Protein AF-A0A7J9HQ04-F1 (afdb_monomer_lite)

Foldseek 3Di:
DPQPADDDDDPDVPVVQQDWDKADPDPPDIDTDGHCSHDPVRVVVVVVCCVPPPPDDQDFDADPNDTDPD

Structure (mmCIF, N/CA/C/O backbone):
data_AF-A0A7J9HQ04-F1
#
_entry.id   AF-A0A7J9HQ04-F1
#
loop_
_atom_site.group_PDB
_atom_site.id
_atom_site.type_symbol
_atom_site.label_atom_id
_atom_site.label_alt_id
_atom_site.label_comp_id
_atom_site.label_asym_id
_atom_site.label_entity_id
_atom_site.label_seq_id
_atom_site.pdbx_PDB_ins_code
_atom_site.Cartn_x
_atom_site.Cartn_y
_atom_site.Cartn_z
_atom_site.occupancy
_atom_site.B_iso_or_equiv
_atom_site.auth_seq_id
_atom_site.auth_comp_id
_atom_site.auth_asym_id
_atom_site.auth_atom_id
_atom_site.pdbx_PDB_model_num
ATOM 1 N N . MET A 1 1 ? -8.986 -17.167 -4.209 1.00 48.41 1 MET A N 1
ATOM 2 C CA . MET A 1 1 ? -8.448 -16.117 -5.099 1.00 48.41 1 MET A CA 1
ATOM 3 C C . MET A 1 1 ? -7.232 -16.675 -5.822 1.00 48.41 1 MET A C 1
ATOM 5 O O . MET A 1 1 ? -6.187 -16.850 -5.213 1.00 48.41 1 MET A O 1
ATOM 9 N N . ASN A 1 2 ? -7.408 -17.089 -7.078 1.00 45.69 2 ASN A N 1
ATOM 10 C CA . ASN A 1 2 ? -6.315 -17.607 -7.897 1.00 45.69 2 ASN A CA 1
ATOM 11 C C . ASN A 1 2 ? -5.607 -16.399 -8.521 1.00 45.69 2 ASN A C 1
ATOM 13 O O . ASN A 1 2 ? -6.177 -15.757 -9.398 1.00 45.69 2 ASN A O 1
ATOM 17 N N . LEU A 1 3 ? -4.405 -16.061 -8.046 1.00 53.56 3 LEU A N 1
ATOM 18 C CA . LEU A 1 3 ? -3.646 -14.866 -8.447 1.00 53.56 3 LEU A CA 1
ATOM 19 C C . LEU A 1 3 ? -3.021 -15.003 -9.849 1.00 53.56 3 LEU A C 1
ATOM 21 O O . LEU A 1 3 ? -1.900 -14.555 -10.088 1.00 53.56 3 LEU A O 1
ATOM 25 N N . MET A 1 4 ? -3.708 -15.672 -10.781 1.00 50.22 4 MET A N 1
ATOM 26 C CA . MET A 1 4 ? -3.234 -15.752 -12.155 1.00 50.22 4 MET A CA 1
ATOM 27 C C . MET A 1 4 ? -3.079 -14.329 -12.686 1.00 50.22 4 MET A C 1
ATOM 29 O O . MET A 1 4 ? -4.056 -13.594 -12.819 1.00 50.22 4 MET A O 1
ATOM 33 N N . LEU A 1 5 ? -1.826 -13.961 -12.957 1.00 58.81 5 LEU A N 1
ATOM 34 C CA . LEU A 1 5 ? -1.404 -12.696 -13.543 1.00 58.81 5 LEU A CA 1
ATOM 3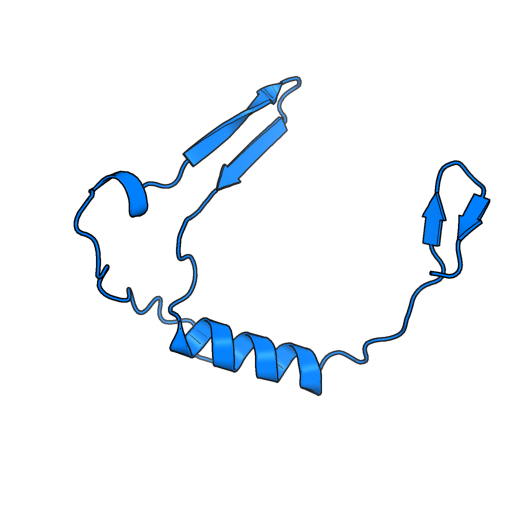5 C C . LEU A 1 5 ? -1.977 -12.601 -14.963 1.00 58.81 5 LEU A C 1
ATOM 37 O O . LEU A 1 5 ? -1.291 -12.860 -15.950 1.00 58.81 5 LEU A O 1
ATOM 41 N N . LYS A 1 6 ? -3.267 -12.284 -15.085 1.00 54.88 6 LYS A N 1
ATOM 42 C CA . LYS A 1 6 ? -3.873 -11.956 -16.371 1.00 54.88 6 LYS A CA 1
ATOM 43 C C . LYS A 1 6 ? -3.293 -10.618 -16.819 1.00 54.88 6 LYS A C 1
ATOM 45 O O . LYS A 1 6 ? -3.521 -9.578 -16.214 1.00 54.88 6 LYS A O 1
ATOM 50 N N . ALA A 1 7 ? -2.482 -10.634 -17.868 1.00 58.16 7 ALA A N 1
ATOM 51 C CA . ALA A 1 7 ? -1.966 -9.402 -18.438 1.00 58.16 7 ALA A CA 1
ATOM 52 C C . ALA A 1 7 ? -3.073 -8.733 -19.263 1.00 58.16 7 ALA A C 1
ATOM 54 O O . ALA A 1 7 ? -3.482 -9.268 -20.293 1.00 58.16 7 ALA A O 1
ATOM 55 N N . ASN A 1 8 ? -3.541 -7.554 -18.844 1.00 61.66 8 ASN A N 1
ATOM 56 C CA . ASN A 1 8 ? -4.486 -6.790 -19.656 1.00 61.66 8 ASN A CA 1
ATOM 57 C C . ASN A 1 8 ? -3.776 -6.107 -20.839 1.00 61.66 8 ASN A C 1
ATOM 59 O O . ASN A 1 8 ? -2.707 -5.500 -20.654 1.00 61.66 8 ASN A O 1
ATOM 63 N N . PRO A 1 9 ? -4.355 -6.170 -22.054 1.00 59.06 9 PRO A N 1
ATOM 64 C CA . PRO A 1 9 ? -3.793 -5.512 -23.224 1.00 59.06 9 PRO A CA 1
ATOM 65 C C . PRO A 1 9 ? -3.753 -3.992 -23.015 1.00 59.06 9 PRO A C 1
ATOM 67 O O . PRO A 1 9 ? -4.660 -3.394 -22.442 1.00 59.06 9 PRO A O 1
ATOM 70 N N . ASN A 1 10 ? -2.648 -3.369 -23.435 1.00 58.22 10 ASN A N 1
ATOM 71 C CA . ASN A 1 10 ? -2.455 -1.926 -23.306 1.00 58.22 10 ASN A CA 1
ATOM 72 C C . ASN A 1 10 ? -3.218 -1.212 -24.433 1.00 58.22 10 ASN A C 1
ATOM 74 O O . ASN A 1 10 ? -2.937 -1.528 -25.588 1.00 58.22 10 ASN A O 1
ATOM 78 N N . PRO A 1 11 ? -4.099 -0.233 -24.158 1.00 60.59 11 PRO A N 1
ATOM 79 C CA . PRO A 1 11 ? -4.722 0.563 -25.217 1.00 60.59 11 PRO A CA 1
ATOM 80 C C . PRO A 1 11 ? -3.739 1.532 -25.896 1.00 60.59 11 PRO A C 1
ATOM 82 O O . PRO A 1 11 ? -4.053 2.075 -26.949 1.00 60.59 11 PRO A O 1
ATOM 85 N N . ASN A 1 12 ? -2.546 1.750 -25.323 1.00 59.25 12 ASN A N 1
ATOM 86 C CA . ASN A 1 12 ? -1.517 2.620 -25.891 1.00 59.25 12 ASN A CA 1
ATOM 87 C C . ASN A 1 12 ? -0.202 1.836 -26.089 1.00 59.25 12 ASN A C 1
ATOM 89 O O . ASN A 1 12 ? 0.385 1.394 -25.103 1.00 59.25 12 ASN A O 1
ATOM 93 N N . PRO A 1 13 ? 0.295 1.630 -27.318 1.00 54.88 13 PRO A N 1
ATOM 94 C CA . PRO A 1 13 ? 1.367 0.674 -27.601 1.00 54.88 13 PRO A CA 1
ATOM 95 C C . PRO A 1 13 ? 2.777 1.194 -27.284 1.00 54.88 13 PRO A C 1
ATOM 97 O O . PRO A 1 13 ? 3.747 0.566 -27.682 1.00 54.88 13 PRO A O 1
ATOM 100 N N . LYS A 1 14 ? 2.932 2.315 -26.562 1.00 58.34 14 LYS A N 1
ATOM 101 C CA . LYS A 1 14 ? 4.263 2.780 -26.143 1.00 58.34 14 LYS A CA 1
ATOM 102 C C . LYS A 1 14 ? 4.885 1.743 -25.198 1.00 58.34 14 LYS A C 1
ATOM 104 O O . LYS A 1 14 ? 4.400 1.534 -24.081 1.00 58.34 14 LYS A O 1
ATOM 109 N N . ASP A 1 15 ? 5.932 1.081 -25.682 1.00 56.09 15 ASP A N 1
ATOM 110 C CA . ASP A 1 15 ? 6.585 -0.094 -25.088 1.00 56.09 15 ASP A CA 1
ATOM 111 C C . ASP A 1 15 ? 7.126 0.132 -23.660 1.00 56.09 15 ASP A C 1
ATOM 113 O O . ASP A 1 15 ? 7.321 -0.812 -22.891 1.00 56.09 15 ASP A O 1
ATOM 117 N N . ASP A 1 16 ? 7.255 1.390 -23.235 1.00 56.00 16 ASP A N 1
ATOM 118 C CA . ASP A 1 16 ? 7.775 1.787 -21.921 1.00 56.00 16 ASP A CA 1
ATOM 119 C C . ASP A 1 16 ? 6.822 1.499 -20.748 1.00 56.00 16 ASP A C 1
ATOM 121 O O . ASP A 1 16 ? 7.220 1.560 -19.579 1.00 56.00 16 ASP A O 1
ATOM 125 N N . ALA A 1 17 ? 5.550 1.203 -21.038 1.00 57.19 17 ALA A N 1
ATOM 126 C CA . ALA A 1 17 ? 4.499 0.992 -20.040 1.00 57.19 17 ALA A CA 1
ATOM 127 C C . ALA A 1 17 ? 4.489 -0.423 -19.425 1.00 57.19 17 ALA A C 1
ATOM 129 O O . ALA A 1 17 ? 3.614 -0.729 -18.610 1.00 57.19 17 ALA A O 1
ATOM 130 N N . LYS A 1 18 ? 5.389 -1.320 -19.850 1.00 61.38 18 LYS A N 1
ATOM 131 C CA . LYS A 1 18 ? 5.479 -2.708 -19.349 1.00 61.38 18 LYS A CA 1
ATOM 132 C C . LYS A 1 18 ? 6.746 -3.004 -18.551 1.00 61.38 18 LYS A C 1
ATOM 134 O O . LYS A 1 18 ? 6.834 -4.067 -17.947 1.00 61.38 18 LYS A O 1
ATOM 139 N N . LYS A 1 19 ? 7.735 -2.109 -18.553 1.00 79.88 19 LYS A N 1
ATOM 140 C CA . LYS A 1 19 ? 9.029 -2.414 -17.943 1.00 79.88 19 LYS A CA 1
ATOM 141 C C . LYS A 1 19 ? 9.010 -2.096 -16.452 1.00 79.88 19 LYS A C 1
ATOM 143 O O . LYS A 1 19 ? 8.748 -0.957 -16.067 1.00 79.88 19 LYS A O 1
ATOM 148 N N . THR A 1 20 ? 9.326 -3.098 -15.636 1.00 88.25 20 THR A N 1
ATOM 149 C CA . THR A 1 20 ? 9.686 -2.911 -14.228 1.00 88.25 20 THR A CA 1
ATOM 150 C C . THR A 1 20 ? 10.837 -1.913 -14.127 1.00 88.25 20 THR A C 1
ATOM 152 O O . THR A 1 20 ? 11.814 -2.011 -14.872 1.00 88.25 20 THR A O 1
ATOM 155 N N . ARG A 1 21 ? 10.717 -0.939 -13.225 1.00 91.88 21 ARG A N 1
ATOM 156 C CA . ARG A 1 21 ? 11.726 0.103 -13.003 1.0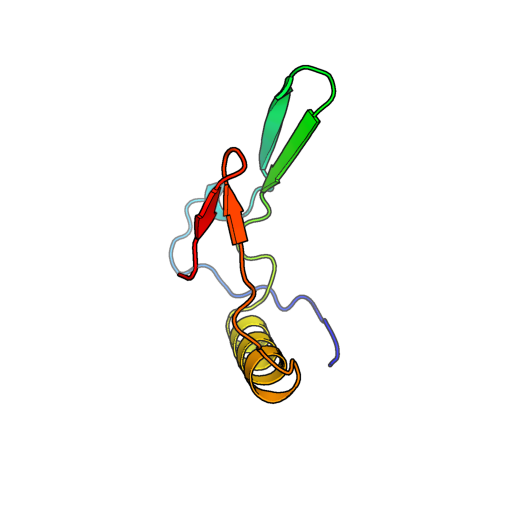0 91.88 21 ARG A CA 1
ATOM 157 C C . ARG A 1 21 ? 12.290 -0.040 -11.602 1.00 91.88 21 ARG A C 1
ATOM 159 O O . ARG A 1 21 ? 11.521 -0.155 -10.657 1.00 91.88 21 ARG A O 1
ATOM 166 N N . THR A 1 22 ? 13.608 0.009 -11.477 1.00 94.31 22 THR A N 1
ATOM 167 C CA . THR A 1 22 ? 14.279 0.041 -10.176 1.00 94.31 22 THR A CA 1
ATOM 168 C C . THR A 1 22 ? 14.846 1.434 -9.956 1.00 94.31 22 THR A C 1
ATOM 1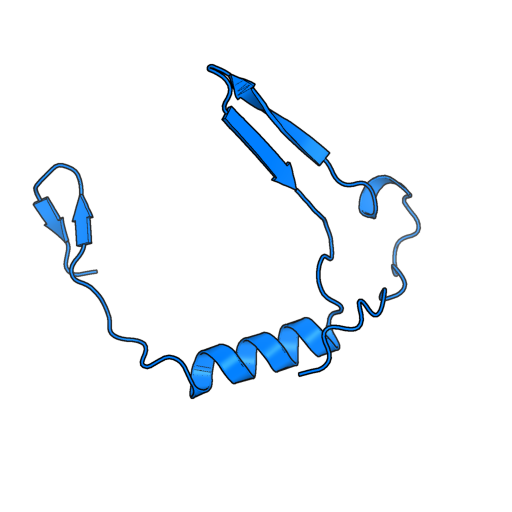70 O O . THR A 1 22 ? 15.548 1.955 -10.820 1.00 94.31 22 THR A O 1
ATOM 173 N N . PHE A 1 23 ? 14.530 2.028 -8.812 1.00 95.06 23 PHE A N 1
ATOM 174 C CA . PHE A 1 23 ? 15.059 3.305 -8.357 1.00 95.06 23 PHE A CA 1
ATOM 175 C C . PHE A 1 23 ? 15.976 3.041 -7.168 1.00 95.06 23 PHE A C 1
ATOM 177 O O . PHE A 1 23 ? 15.525 2.522 -6.148 1.00 95.06 23 PHE A O 1
ATOM 184 N N . ASP A 1 24 ? 17.256 3.366 -7.303 1.00 95.75 24 ASP A N 1
ATOM 185 C CA . ASP A 1 24 ? 18.189 3.357 -6.179 1.00 95.75 24 ASP A CA 1
ATOM 186 C C . ASP A 1 24 ? 17.942 4.603 -5.318 1.00 95.75 24 ASP A C 1
ATOM 188 O O . ASP A 1 24 ? 17.885 5.719 -5.838 1.00 95.75 24 ASP A O 1
ATOM 192 N N . LEU A 1 25 ? 17.743 4.404 -4.015 1.00 96.44 25 LEU A N 1
ATOM 193 C CA . LEU A 1 25 ? 17.555 5.483 -3.044 1.00 96.44 25 LEU A CA 1
ATOM 194 C C . LEU A 1 25 ? 18.841 5.789 -2.260 1.00 96.44 25 LEU A C 1
ATOM 196 O O . LEU A 1 25 ? 18.844 6.703 -1.436 1.00 96.44 25 LEU A O 1
ATOM 200 N N . GLY A 1 26 ? 19.925 5.050 -2.509 1.00 95.00 26 GLY A N 1
ATOM 201 C CA . GLY A 1 26 ? 21.173 5.149 -1.764 1.00 95.00 26 GLY A CA 1
ATOM 202 C C . GLY A 1 26 ? 21.153 4.348 -0.462 1.00 95.00 26 GLY A C 1
ATOM 203 O O . GLY A 1 26 ? 20.138 3.788 -0.046 1.00 95.00 26 GLY A O 1
ATOM 204 N N . ASN A 1 27 ? 22.320 4.252 0.184 1.00 95.25 27 ASN A N 1
ATOM 205 C CA . ASN A 1 27 ? 22.505 3.533 1.454 1.00 95.25 27 ASN A CA 1
ATOM 206 C C . ASN A 1 27 ? 21.981 2.079 1.432 1.00 95.25 27 ASN A C 1
ATOM 208 O O . ASN A 1 27 ? 21.523 1.561 2.448 1.00 95.25 27 ASN A O 1
ATOM 212 N N . GLY A 1 28 ? 22.030 1.422 0.267 1.00 94.75 28 GLY A N 1
ATOM 213 C CA . GLY A 1 28 ? 21.545 0.051 0.074 1.00 94.75 28 GLY A CA 1
ATOM 214 C C . GLY A 1 28 ? 20.021 -0.090 -0.039 1.00 94.75 28 GLY A C 1
ATOM 215 O O . GLY A 1 28 ? 19.525 -1.212 -0.101 1.00 94.75 28 GLY A O 1
ATOM 216 N N . SER A 1 29 ? 19.271 1.013 -0.073 1.00 96.12 29 SER A N 1
ATOM 217 C CA . SER A 1 29 ? 17.814 1.010 -0.242 1.00 96.12 29 SER A CA 1
ATOM 218 C C . SER A 1 29 ? 17.424 1.203 -1.706 1.00 96.12 29 SER A C 1
ATOM 220 O O . SER A 1 29 ? 18.026 1.999 -2.418 1.00 96.12 29 SER A O 1
ATOM 222 N N . SER A 1 30 ? 16.376 0.514 -2.162 1.00 96.50 30 SER A N 1
ATOM 223 C CA . SER A 1 30 ? 15.847 0.686 -3.520 1.00 96.50 30 SER A CA 1
ATOM 224 C C . SER A 1 30 ? 14.335 0.469 -3.587 1.00 96.50 30 SER A C 1
ATOM 226 O O . SER A 1 30 ? 13.739 -0.161 -2.713 1.00 96.50 30 SER A O 1
ATOM 228 N N . VAL A 1 31 ? 13.712 1.003 -4.638 1.00 95.94 31 VAL A N 1
ATOM 229 C CA . VAL A 1 31 ? 12.287 0.846 -4.951 1.00 95.94 31 VAL A CA 1
ATOM 230 C C . VAL A 1 31 ? 12.144 0.137 -6.286 1.00 95.94 31 VAL A C 1
ATOM 232 O O . VAL A 1 31 ? 12.687 0.585 -7.292 1.00 95.94 31 VAL A O 1
ATOM 235 N N . ILE A 1 32 ? 11.360 -0.938 -6.313 1.00 94.75 32 ILE A N 1
ATOM 236 C CA . ILE A 1 32 ? 11.017 -1.661 -7.539 1.00 94.75 32 ILE A CA 1
ATOM 237 C C . ILE A 1 32 ? 9.570 -1.328 -7.897 1.00 94.75 32 ILE A C 1
ATOM 239 O O . ILE A 1 32 ? 8.631 -1.727 -7.214 1.00 94.75 32 ILE A O 1
ATOM 243 N N . TYR A 1 33 ? 9.387 -0.587 -8.981 1.00 91.19 33 TYR A N 1
ATOM 244 C CA . TYR A 1 33 ? 8.087 -0.232 -9.525 1.00 91.19 33 TYR A CA 1
ATOM 245 C C . TYR A 1 33 ? 7.687 -1.201 -10.635 1.00 91.19 33 TYR A C 1
ATOM 247 O O . TYR A 1 33 ? 8.327 -1.254 -11.688 1.00 91.19 33 TYR A O 1
ATOM 255 N N . VAL A 1 34 ? 6.597 -1.936 -10.414 1.00 90.50 34 VAL A N 1
ATOM 256 C CA . VAL A 1 34 ? 6.025 -2.872 -11.388 1.00 90.50 34 VAL A CA 1
ATOM 257 C C . VAL A 1 34 ? 4.699 -2.302 -11.906 1.00 90.50 34 VAL A C 1
ATOM 259 O O . VAL A 1 34 ? 3.677 -2.405 -11.221 1.00 90.50 34 VAL A O 1
ATOM 262 N N . PRO A 1 35 ? 4.678 -1.664 -13.090 1.00 86.06 35 PRO A N 1
ATOM 263 C CA . PRO A 1 35 ? 3.438 -1.132 -13.644 1.00 86.06 35 PRO A CA 1
ATOM 264 C C . PRO A 1 35 ? 2.466 -2.272 -13.972 1.00 86.06 35 PRO A C 1
ATOM 266 O O . PRO A 1 35 ? 2.870 -3.287 -14.535 1.00 86.06 35 PRO A O 1
ATOM 269 N N . ARG A 1 36 ? 1.173 -2.078 -13.671 1.00 82.12 36 ARG A N 1
ATOM 270 C CA . ARG A 1 36 ? 0.098 -3.063 -13.928 1.00 82.12 36 ARG A CA 1
ATOM 271 C C . ARG A 1 36 ? 0.383 -4.446 -13.327 1.00 82.12 36 ARG A C 1
ATOM 273 O O . ARG A 1 36 ? 0.181 -5.465 -13.978 1.00 82.12 36 ARG A O 1
ATOM 280 N N . PHE A 1 37 ? 0.852 -4.463 -12.078 1.00 85.31 37 PHE A N 1
ATOM 281 C CA . PHE A 1 37 ? 1.138 -5.694 -11.335 1.00 85.31 37 PHE A CA 1
ATOM 282 C C . PHE A 1 37 ? -0.069 -6.644 -11.259 1.00 85.31 37 PHE A C 1
ATOM 284 O O . PHE A 1 37 ? 0.094 -7.856 -11.360 1.00 85.31 37 PHE A O 1
ATOM 291 N N . LEU A 1 38 ? -1.278 -6.088 -11.137 1.00 87.38 38 LEU A N 1
ATOM 292 C CA . LEU A 1 38 ? -2.532 -6.826 -11.240 1.00 87.38 38 LEU A CA 1
ATOM 293 C C . LEU A 1 38 ? -3.290 -6.419 -12.505 1.00 87.38 38 LEU A C 1
ATOM 295 O O . LEU A 1 38 ? -3.264 -5.256 -12.923 1.00 87.38 38 LEU A O 1
ATOM 299 N N . ALA A 1 39 ? -4.001 -7.390 -13.075 1.00 86.31 39 ALA A N 1
ATOM 300 C CA . ALA A 1 39 ? -5.046 -7.149 -14.060 1.00 86.31 39 ALA A CA 1
ATOM 301 C C . ALA A 1 39 ? -6.109 -6.209 -13.475 1.00 86.31 39 ALA A C 1
ATOM 303 O O . ALA A 1 39 ? -6.314 -6.191 -12.265 1.00 86.31 39 ALA A O 1
ATOM 304 N N . TYR A 1 40 ? -6.805 -5.450 -14.316 1.00 86.50 40 TYR A N 1
ATOM 305 C CA . TYR A 1 40 ? -7.821 -4.502 -13.844 1.00 86.50 40 TYR A CA 1
ATOM 306 C C . TYR A 1 40 ? -8.968 -5.191 -13.087 1.00 86.50 40 TYR A C 1
ATOM 308 O O . TYR A 1 40 ? -9.325 -4.761 -11.995 1.00 86.50 40 TYR A O 1
ATOM 316 N N . ASP A 1 41 ? -9.506 -6.273 -13.651 1.00 90.25 41 ASP A N 1
ATOM 317 C CA . ASP A 1 41 ? -10.563 -7.099 -13.060 1.00 90.25 41 ASP A CA 1
ATOM 318 C C . ASP A 1 41 ? -10.118 -7.682 -11.716 1.00 90.25 41 ASP A C 1
ATOM 320 O O . ASP A 1 41 ? -10.797 -7.517 -10.705 1.00 90.25 41 ASP A O 1
ATOM 324 N N . VAL A 1 42 ? -8.914 -8.256 -11.677 1.00 90.94 42 VAL A N 1
ATOM 325 C CA . VAL A 1 42 ? -8.337 -8.821 -10.450 1.00 90.94 42 VAL A CA 1
ATOM 326 C C . VAL A 1 42 ? -8.067 -7.738 -9.402 1.00 90.94 42 VAL A C 1
ATOM 328 O O . VAL A 1 42 ? -8.310 -7.955 -8.219 1.00 90.94 42 VAL A O 1
ATOM 331 N N . ALA A 1 43 ? -7.580 -6.564 -9.809 1.00 91.69 43 ALA A N 1
ATOM 332 C CA . ALA A 1 43 ? -7.349 -5.440 -8.906 1.00 91.69 43 ALA A CA 1
ATOM 333 C C . ALA A 1 43 ? -8.660 -4.945 -8.282 1.00 91.69 43 ALA A C 1
ATOM 335 O O . ALA A 1 43 ? -8.683 -4.630 -7.093 1.00 91.69 43 ALA A O 1
ATOM 336 N N . TRP A 1 44 ? -9.746 -4.915 -9.060 1.00 93.81 44 TRP A N 1
ATOM 337 C CA . TRP A 1 44 ? -11.068 -4.528 -8.576 1.00 93.81 44 TRP A CA 1
ATOM 338 C C . TRP A 1 44 ? -11.646 -5.544 -7.587 1.00 93.81 44 TRP A C 1
ATOM 340 O O . TRP A 1 44 ? -12.099 -5.170 -6.505 1.00 93.81 44 TRP A O 1
ATOM 350 N N . GLU A 1 45 ? -11.572 -6.836 -7.911 1.00 95.94 45 GLU A N 1
ATOM 351 C CA . GLU A 1 45 ? -11.988 -7.906 -6.998 1.00 95.94 45 GLU A CA 1
ATOM 352 C C . GLU A 1 45 ? -11.181 -7.884 -5.697 1.00 95.94 45 GLU A C 1
ATOM 354 O O . GLU A 1 45 ? -11.743 -8.010 -4.608 1.00 95.94 45 GLU A O 1
ATOM 359 N N . PHE A 1 46 ? -9.865 -7.689 -5.803 1.00 95.31 46 PHE A N 1
ATOM 360 C CA . PHE A 1 46 ? -8.982 -7.617 -4.648 1.00 95.31 46 PHE A CA 1
ATOM 361 C C . PHE A 1 46 ? -9.291 -6.400 -3.774 1.00 95.31 46 PHE A C 1
ATOM 363 O O . PHE A 1 46 ? -9.383 -6.541 -2.558 1.00 95.31 46 PHE A O 1
ATOM 370 N N . PHE A 1 47 ? -9.529 -5.232 -4.379 1.00 95.19 47 PHE A N 1
ATOM 371 C CA . PHE A 1 47 ? -9.989 -4.042 -3.664 1.00 95.19 47 PHE A CA 1
ATOM 372 C C . PHE A 1 47 ? -11.278 -4.323 -2.879 1.00 95.19 47 PHE A C 1
ATOM 374 O O . PHE A 1 47 ? -11.310 -4.107 -1.670 1.00 95.19 47 PHE A O 1
ATOM 381 N N . ASN A 1 48 ? -12.302 -4.880 -3.534 1.00 97.12 48 ASN A N 1
ATOM 382 C CA . ASN A 1 48 ? -13.574 -5.195 -2.884 1.00 97.12 48 ASN A CA 1
ATOM 383 C C . ASN A 1 48 ? -13.411 -6.228 -1.755 1.00 97.12 48 ASN A C 1
ATOM 385 O O . ASN A 1 48 ? -14.064 -6.135 -0.717 1.00 97.12 48 ASN A O 1
ATOM 389 N N . TYR A 1 49 ? -12.527 -7.214 -1.923 1.00 97.00 49 TYR A N 1
ATOM 390 C CA . TYR A 1 49 ? -12.211 -8.161 -0.857 1.00 97.00 49 TYR A CA 1
ATOM 391 C C . TYR A 1 49 ? -11.592 -7.459 0.357 1.00 97.00 49 TYR A C 1
ATOM 393 O O . TYR A 1 49 ? -12.070 -7.660 1.473 1.00 97.00 49 TYR A O 1
ATOM 401 N N . LEU A 1 50 ? -10.565 -6.628 0.147 1.00 96.69 50 LEU A N 1
ATOM 402 C CA . LEU A 1 50 ? -9.880 -5.906 1.223 1.00 96.69 50 LEU A CA 1
ATOM 403 C C . LEU A 1 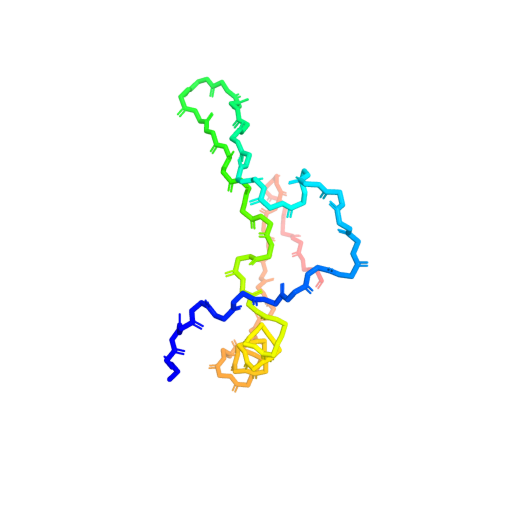50 ? -10.831 -4.973 1.980 1.00 96.69 50 LEU A C 1
ATOM 405 O O . LEU A 1 50 ? -10.785 -4.938 3.206 1.00 96.69 50 LEU A O 1
ATOM 409 N N . ASP A 1 51 ? -11.701 -4.261 1.265 1.00 96.31 51 ASP A N 1
ATOM 410 C CA . ASP A 1 51 ? -12.682 -3.344 1.854 1.00 96.31 51 ASP A CA 1
ATOM 411 C C . ASP A 1 51 ? -13.656 -4.069 2.799 1.00 96.31 51 ASP A C 1
ATOM 413 O O . ASP A 1 51 ? -13.908 -3.612 3.910 1.00 96.31 51 ASP A O 1
ATOM 417 N N . ASN A 1 52 ? -14.121 -5.260 2.405 1.00 97.44 52 ASN A N 1
ATOM 418 C CA . ASN A 1 52 ? -15.127 -6.014 3.160 1.00 97.44 52 ASN A CA 1
ATOM 419 C C . ASN A 1 52 ? -14.561 -6.963 4.233 1.00 97.44 52 ASN A C 1
ATOM 421 O O . ASN A 1 52 ? -15.314 -7.410 5.097 1.00 97.44 52 ASN A O 1
ATOM 425 N N . HIS A 1 53 ? -13.274 -7.328 4.172 1.00 97.44 53 HIS A N 1
ATOM 426 C CA . HIS A 1 53 ? -12.695 -8.355 5.057 1.00 97.44 53 HIS A CA 1
ATOM 427 C C . HIS A 1 53 ? -11.676 -7.815 6.056 1.00 97.44 53 HIS A C 1
ATOM 429 O O . HIS A 1 53 ? -11.422 -8.468 7.070 1.00 97.44 53 HIS A O 1
ATOM 435 N N . ILE A 1 54 ? -11.076 -6.651 5.799 1.00 95.56 54 ILE A N 1
ATOM 436 C CA . ILE A 1 54 ? -10.215 -6.008 6.789 1.00 95.56 54 ILE A CA 1
ATOM 437 C C . ILE A 1 54 ? -11.107 -5.153 7.694 1.00 95.56 54 ILE A C 1
ATOM 439 O O . ILE A 1 54 ? -11.855 -4.314 7.195 1.00 95.56 54 ILE A O 1
ATOM 443 N N . PRO A 1 55 ? -11.037 -5.320 9.026 1.00 94.56 55 PRO A N 1
ATOM 444 C CA . PRO A 1 55 ? -11.764 -4.467 9.955 1.00 94.56 55 PRO A CA 1
ATOM 445 C C . PRO A 1 55 ? -11.068 -3.105 10.031 1.00 94.56 55 PRO A C 1
ATOM 447 O O . PRO A 1 55 ? -10.296 -2.834 10.951 1.00 94.56 55 PRO A O 1
ATOM 450 N N . TRP A 1 56 ? -11.291 -2.259 9.028 1.00 92.38 56 TRP A N 1
ATOM 451 C CA . TRP A 1 56 ? -10.672 -0.943 8.939 1.00 92.3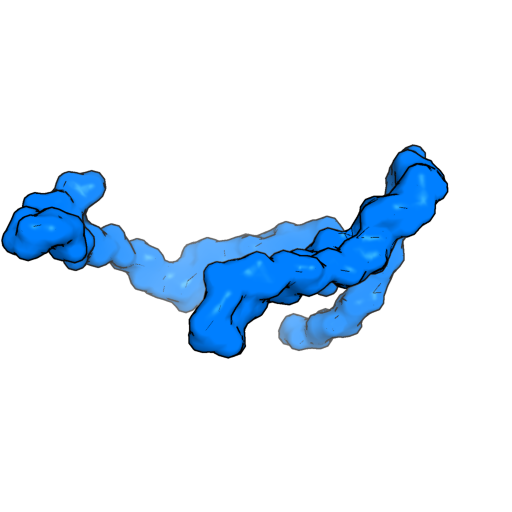8 56 TRP A CA 1
ATOM 452 C C . TRP A 1 56 ? -11.060 -0.086 10.141 1.00 92.38 56 TRP A C 1
ATOM 454 O O . TRP A 1 56 ? -12.161 0.449 10.238 1.00 92.38 56 TRP A O 1
ATOM 464 N N . THR A 1 57 ? -10.123 0.073 11.066 1.00 91.12 57 THR A N 1
ATOM 465 C CA . THR A 1 57 ? -10.235 1.026 12.166 1.00 91.12 57 THR A CA 1
ATOM 466 C C . THR A 1 57 ? -9.304 2.190 11.907 1.00 91.12 57 THR A C 1
ATOM 468 O O . THR A 1 57 ? -8.139 1.981 11.570 1.00 91.12 57 THR A O 1
ATOM 471 N N . ARG A 1 58 ? -9.787 3.414 12.116 1.00 87.00 58 ARG A N 1
ATOM 472 C CA . ARG A 1 58 ? -8.961 4.621 12.036 1.00 87.00 58 ARG A CA 1
ATOM 473 C C . ARG A 1 58 ? -7.916 4.602 13.167 1.00 87.00 58 ARG A C 1
ATOM 475 O O . ARG A 1 58 ? -8.306 4.721 14.329 1.00 87.00 58 ARG A O 1
ATOM 482 N N . PRO A 1 59 ? -6.609 4.468 12.876 1.00 87.19 59 PRO A N 1
ATOM 483 C CA . PRO A 1 59 ? -5.599 4.464 13.924 1.00 87.19 59 PRO A CA 1
ATOM 484 C C . PRO A 1 59 ? -5.333 5.888 14.428 1.00 87.19 59 PRO A C 1
ATOM 486 O O . PRO A 1 59 ? -5.480 6.866 13.694 1.00 87.19 59 PRO A O 1
ATOM 489 N N . THR A 1 60 ? -4.878 6.013 15.677 1.00 88.06 60 THR A N 1
ATOM 490 C CA . THR A 1 60 ? -4.244 7.255 16.144 1.00 88.06 60 THR A CA 1
ATOM 491 C C . THR A 1 60 ? -2.804 7.279 15.654 1.00 88.06 60 THR A C 1
ATOM 493 O O . THR A 1 60 ? -2.013 6.403 16.007 1.00 88.06 60 THR A O 1
ATOM 496 N N . LEU A 1 61 ? -2.455 8.281 14.854 1.00 87.94 61 LEU A N 1
ATOM 497 C CA . LEU A 1 61 ? -1.100 8.449 14.346 1.00 87.94 61 LEU A CA 1
ATOM 498 C C . LEU A 1 61 ? -0.286 9.330 15.300 1.00 87.94 61 LEU A C 1
ATOM 500 O O . LEU A 1 61 ? -0.812 10.227 15.963 1.00 87.94 61 LEU A O 1
ATOM 504 N N . ARG A 1 62 ? 1.023 9.075 15.373 1.00 86.69 62 ARG A N 1
ATOM 505 C CA . AR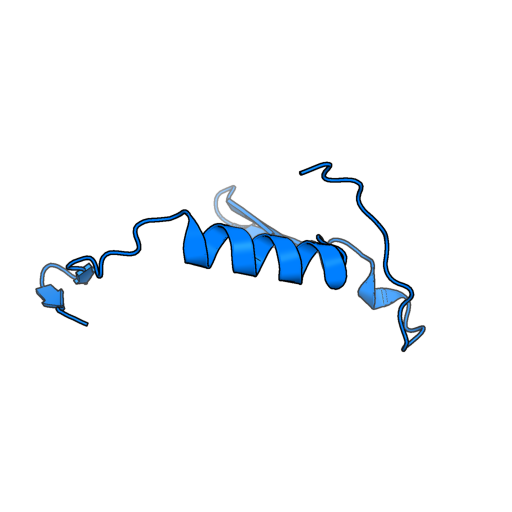G A 1 62 ? 1.982 9.947 16.057 1.00 86.69 62 ARG A CA 1
ATOM 506 C C . ARG A 1 62 ? 3.012 10.428 15.051 1.00 86.69 62 ARG A C 1
ATOM 508 O O . ARG A 1 62 ? 3.773 9.626 14.521 1.00 86.69 62 ARG A O 1
ATOM 515 N N . VAL A 1 63 ? 3.047 11.733 14.808 1.00 86.94 63 VAL A N 1
ATOM 516 C CA . VAL A 1 63 ? 3.957 12.369 13.848 1.00 86.94 63 VAL A CA 1
ATOM 517 C C . VAL A 1 63 ? 4.794 13.395 14.602 1.00 86.94 63 VAL A C 1
ATOM 519 O O . VAL A 1 63 ? 4.252 14.258 15.289 1.00 86.94 63 VAL A O 1
ATOM 522 N N . PHE A 1 64 ? 6.123 13.261 14.546 1.00 87.50 64 PHE A N 1
ATOM 523 C CA . PHE A 1 64 ? 7.072 14.078 15.325 1.00 87.50 64 PHE A CA 1
ATOM 524 C C . PHE A 1 64 ? 6.733 14.162 16.827 1.00 87.50 64 PHE A C 1
ATOM 526 O O . PHE A 1 64 ? 6.828 15.217 17.450 1.00 87.50 64 PHE A O 1
ATOM 533 N N . GLY A 1 65 ? 6.279 13.048 17.409 1.00 83.50 65 GLY A N 1
ATOM 534 C CA . GLY A 1 65 ? 5.911 12.969 18.827 1.00 83.50 65 GLY A CA 1
ATOM 535 C C . GLY A 1 65 ? 4.567 13.613 19.191 1.00 83.50 65 GLY A C 1
ATOM 536 O O . GLY A 1 65 ? 4.168 13.539 20.350 1.00 83.50 65 GLY A O 1
ATOM 537 N N . ARG A 1 66 ? 3.838 14.198 18.232 1.00 81.81 66 ARG A N 1
ATOM 538 C CA . ARG A 1 66 ? 2.487 14.736 18.438 1.00 81.81 66 ARG A CA 1
ATOM 539 C C . ARG A 1 66 ? 1.445 13.721 17.985 1.00 81.81 66 ARG A C 1
ATOM 541 O O . ARG A 1 66 ? 1.572 13.149 16.903 1.00 81.81 66 ARG A O 1
ATOM 548 N N . SER A 1 67 ? 0.417 13.506 18.800 1.00 81.25 67 SER A N 1
ATOM 549 C CA . SER A 1 67 ? -0.743 12.715 18.388 1.00 81.25 67 SER A CA 1
ATOM 550 C C . SER A 1 67 ? -1.552 13.513 17.370 1.00 81.25 67 SER A C 1
ATOM 552 O O . SER A 1 67 ? -1.973 14.631 17.660 1.00 81.25 67 SER A O 1
ATOM 554 N N . CYS A 1 68 ? -1.776 12.940 16.194 1.00 72.38 68 CYS A N 1
ATOM 555 C CA . CYS A 1 68 ? -2.743 13.434 15.230 1.00 72.38 68 CYS A CA 1
ATOM 556 C C . CYS A 1 68 ? -3.884 12.420 15.133 1.00 72.38 68 CYS A C 1
ATOM 558 O O . CYS A 1 68 ? -3.738 11.299 14.642 1.00 72.38 68 CYS A O 1
ATOM 560 N N . THR A 1 69 ? -5.044 12.826 15.638 1.00 66.81 69 THR A N 1
ATOM 561 C CA . THR A 1 69 ? -6.310 12.223 15.242 1.00 66.81 69 THR A CA 1
ATOM 562 C C . THR A 1 69 ? -6.611 12.784 13.864 1.00 66.81 69 THR A C 1
ATOM 564 O O . THR A 1 69 ? -6.954 13.960 13.736 1.00 66.81 69 THR A O 1
ATOM 567 N N . GLN A 1 70 ? -6.354 11.991 12.829 1.00 60.91 70 GLN A N 1
ATOM 568 C CA . GLN A 1 70 ? -6.764 12.366 11.480 1.00 60.91 70 GLN A CA 1
ATOM 569 C C . GLN A 1 70 ? -8.302 12.398 11.405 1.00 60.91 70 GLN A C 1
ATOM 571 O O . GLN A 1 70 ? -8.956 11.765 12.268 1.00 60.91 70 GLN A O 1
#

Radius of gyration: 17.96 Å; chains: 1; bounding box: 38×32×46 Å

pLDDT: mean 81.21, std 16.21, range [45.69, 97.44]

Sequence (70 aa):
MNLMLKANPNPNPKDDAKKTRTFDLGNGSSVIYVPRFLAYDVAWEFFNYLDNHIPWTRPTLRVFGRSCTQ

Organism: NCBI:txid34285

Secondary structure (DSSP, 8-state):
-------PPPSS--GGGS--EEEEEETTEEEEE-TT-S-HHHHHHHHHHHHHHS----PPEEETTEEE--

InterPro domains:
  IPR037151 Alpha-ketoglutarate-dependent dioxygenase AlkB-like superfamily [G3DSA:2.60.120.590] (6-70)